Protein AF-A0A2G8RFP1-F1 (afdb_monomer_lite)

Secondary structure (DSSP, 8-state):
-PPPPPPHHHHHHHHHHHHHHGGGTT---HHHHHHHHT--HHHHHHHHHHHT-TTTSPPPP--TT----GGGGTTS--

Foldseek 3Di:
DDDDDDDPVLVVLLVLLCVVCVVVQQAAALVRSCVVVVHDSVSSVVSCVSVVNPVRHDDDDPDPPPPDDPVVVVVVPD

Structure (mmCIF, N/CA/C/O backbone):
data_AF-A0A2G8RFP1-F1
#
_entry.id   AF-A0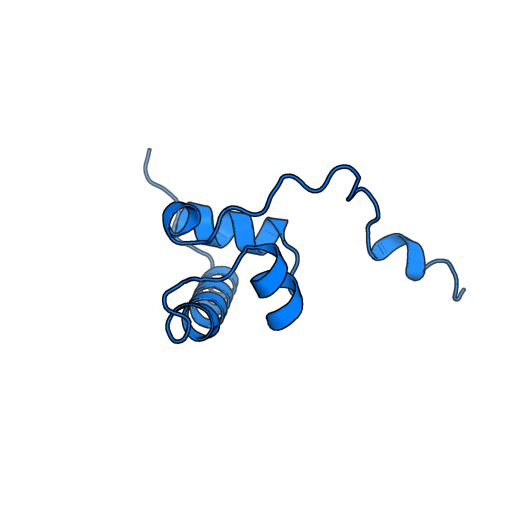A2G8RFP1-F1
#
loop_
_atom_site.group_PDB
_atom_site.id
_atom_site.type_symbol
_atom_site.label_atom_id
_atom_site.label_alt_id
_atom_site.label_comp_id
_atom_site.label_asym_id
_atom_site.label_entity_id
_atom_site.label_seq_id
_atom_site.pdbx_PDB_ins_code
_atom_site.Cartn_x
_atom_site.Cartn_y
_atom_site.Cartn_z
_atom_site.occupancy
_atom_site.B_iso_or_equiv
_atom_site.auth_seq_id
_atom_site.auth_comp_id
_atom_site.auth_asym_id
_atom_site.auth_atom_id
_atom_site.pdbx_PDB_model_num
ATOM 1 N N . MET A 1 1 ? 2.820 16.398 -17.723 1.00 47.81 1 MET A N 1
ATOM 2 C CA . MET A 1 1 ? 3.580 15.125 -17.717 1.00 47.81 1 MET A CA 1
ATOM 3 C C . MET A 1 1 ? 2.606 13.956 -17.878 1.00 47.81 1 MET A C 1
ATOM 5 O O . MET A 1 1 ? 1.751 13.790 -17.017 1.00 47.81 1 MET A O 1
ATOM 9 N N . ARG A 1 2 ? 2.668 13.174 -18.969 1.00 57.56 2 ARG A N 1
ATOM 10 C CA . ARG A 1 2 ? 1.885 11.925 -19.100 1.00 57.56 2 ARG A CA 1
ATOM 11 C C . ARG A 1 2 ? 2.505 10.863 -18.189 1.00 57.56 2 ARG A C 1
ATOM 13 O O . ARG A 1 2 ? 3.690 10.580 -18.321 1.00 57.56 2 ARG A O 1
ATOM 20 N N . ARG A 1 3 ? 1.730 10.275 -17.271 1.00 63.06 3 ARG A N 1
ATOM 21 C CA . ARG A 1 3 ? 2.186 9.103 -16.505 1.00 63.06 3 ARG A CA 1
ATOM 22 C C . ARG A 1 3 ? 2.209 7.892 -17.434 1.00 63.06 3 ARG A C 1
ATOM 24 O O . ARG A 1 3 ? 1.216 7.627 -18.106 1.00 63.06 3 ARG A O 1
ATOM 31 N N . ALA A 1 4 ? 3.321 7.160 -17.451 1.00 75.88 4 ALA A N 1
ATOM 32 C CA . ALA A 1 4 ? 3.401 5.895 -18.170 1.00 75.88 4 ALA A CA 1
ATOM 33 C C . ALA A 1 4 ? 2.337 4.906 -17.642 1.00 75.88 4 ALA A C 1
ATOM 35 O O . ALA A 1 4 ? 2.052 4.914 -16.432 1.00 75.88 4 ALA A O 1
ATOM 36 N N . PRO A 1 5 ? 1.761 4.055 -18.511 1.00 78.69 5 PRO A N 1
ATOM 37 C CA . PRO A 1 5 ? 0.837 3.005 -18.093 1.00 78.69 5 PRO A CA 1
ATOM 38 C C . PRO A 1 5 ? 1.510 2.030 -17.113 1.00 78.69 5 PRO A C 1
ATOM 40 O O . PRO A 1 5 ? 2.739 1.918 -17.042 1.00 78.69 5 PRO A O 1
ATOM 43 N N . LEU A 1 6 ? 0.707 1.387 -16.263 1.00 80.94 6 LEU A N 1
ATOM 44 C CA . LEU A 1 6 ? 1.195 0.365 -15.335 1.00 80.94 6 LEU A CA 1
ATOM 45 C C . LEU A 1 6 ? 1.642 -0.869 -16.119 1.00 80.94 6 LEU A C 1
ATOM 47 O O . LEU A 1 6 ? 1.104 -1.174 -17.177 1.00 80.94 6 LEU A O 1
ATOM 51 N N . THR A 1 7 ? 2.647 -1.571 -15.601 1.00 90.50 7 THR A N 1
ATOM 52 C CA . THR A 1 7 ? 3.001 -2.886 -16.136 1.00 90.50 7 THR A CA 1
ATOM 53 C C . THR A 1 7 ? 1.921 -3.900 -15.734 1.00 90.50 7 THR A C 1
ATOM 55 O O . THR A 1 7 ? 1.290 -3.709 -14.688 1.00 90.50 7 THR A O 1
ATOM 58 N N . PRO A 1 8 ? 1.732 -5.005 -16.478 1.00 91.62 8 PRO A N 1
ATOM 59 C CA . PRO A 1 8 ? 0.726 -6.021 -16.148 1.00 91.62 8 PRO A CA 1
ATOM 60 C C . PRO A 1 8 ? 0.833 -6.545 -14.706 1.00 91.62 8 PRO A C 1
ATOM 62 O O . PRO A 1 8 ? -0.169 -6.666 -14.007 1.00 91.62 8 PRO A O 1
ATOM 65 N N . CYS A 1 9 ? 2.055 -6.753 -14.201 1.00 88.38 9 CYS A N 1
ATOM 66 C CA . CYS A 1 9 ? 2.278 -7.171 -12.813 1.00 88.38 9 CYS A CA 1
ATOM 67 C C . CYS A 1 9 ? 1.823 -6.113 -11.794 1.00 88.38 9 CYS A C 1
ATOM 69 O O . CYS A 1 9 ? 1.330 -6.448 -10.717 1.00 88.38 9 CYS A O 1
ATOM 71 N N . ALA A 1 10 ? 1.992 -4.827 -12.111 1.00 89.56 10 ALA A N 1
ATOM 72 C CA . ALA A 1 10 ? 1.541 -3.741 -11.249 1.00 89.56 10 ALA A CA 1
ATOM 73 C C . ALA A 1 10 ? 0.012 -3.568 -11.301 1.00 89.56 10 ALA A C 1
ATOM 75 O O . ALA A 1 10 ? -0.598 -3.202 -10.299 1.00 89.56 10 ALA A O 1
ATOM 76 N N . GLU A 1 11 ? -0.608 -3.869 -12.442 1.00 92.44 11 GLU A N 1
ATOM 77 C CA . GLU A 1 11 ? -2.063 -3.918 -12.606 1.00 92.44 11 GLU A CA 1
ATOM 78 C C . GLU A 1 11 ? -2.681 -5.069 -11.795 1.00 92.44 11 GLU A C 1
ATOM 80 O O . GLU A 1 11 ? -3.644 -4.857 -11.059 1.00 92.44 11 GLU A O 1
ATOM 85 N N . ALA A 1 12 ? -2.069 -6.257 -11.836 1.00 94.62 12 ALA A N 1
ATOM 86 C CA . ALA A 1 12 ? -2.476 -7.405 -11.027 1.00 94.62 12 ALA A CA 1
ATOM 87 C C . ALA A 1 12 ? -2.368 -7.110 -9.521 1.00 94.62 12 ALA A C 1
ATOM 89 O O . ALA A 1 12 ? -3.288 -7.404 -8.755 1.00 94.62 12 ALA A O 1
ATOM 90 N N . LEU A 1 13 ? -1.281 -6.462 -9.088 1.00 94.25 13 LEU A N 1
ATOM 91 C CA . LEU A 1 13 ? -1.140 -6.015 -7.701 1.00 94.25 13 LEU A CA 1
ATOM 92 C C . LEU A 1 13 ? -2.208 -4.975 -7.329 1.00 94.25 13 LEU A C 1
ATOM 94 O O . LEU A 1 13 ? -2.796 -5.063 -6.253 1.00 94.25 13 LEU A O 1
ATOM 98 N N . ALA A 1 14 ? -2.513 -4.030 -8.222 1.00 94.50 14 ALA A N 1
ATOM 99 C CA . ALA A 1 14 ? -3.584 -3.060 -8.001 1.00 94.50 14 ALA A CA 1
ATOM 100 C C . ALA A 1 14 ? -4.946 -3.746 -7.815 1.00 94.50 14 ALA A C 1
ATOM 102 O O . ALA A 1 14 ? -5.712 -3.353 -6.936 1.00 94.50 14 ALA A O 1
ATOM 103 N N . TYR A 1 15 ? -5.230 -4.789 -8.599 1.00 95.50 15 TYR A N 1
ATOM 104 C CA . TYR A 1 15 ? -6.454 -5.573 -8.465 1.00 95.50 15 TYR A CA 1
ATOM 105 C C . TYR A 1 15 ? -6.528 -6.302 -7.116 1.00 95.50 15 TYR A C 1
ATOM 107 O O . TYR A 1 15 ? -7.558 -6.243 -6.444 1.00 95.50 15 TYR A O 1
ATOM 115 N N . ARG A 1 16 ? -5.423 -6.911 -6.663 1.00 96.19 16 ARG A N 1
ATOM 116 C CA . ARG A 1 16 ? -5.338 -7.558 -5.340 1.00 96.19 16 ARG A CA 1
ATOM 117 C C . ARG A 1 16 ? -5.563 -6.565 -4.195 1.00 96.19 16 ARG A C 1
ATOM 119 O O . ARG A 1 16 ? -6.364 -6.836 -3.303 1.00 96.19 16 ARG A O 1
ATOM 126 N N . ILE A 1 17 ? -4.918 -5.395 -4.254 1.00 95.06 17 ILE A N 1
ATOM 127 C CA . ILE A 1 17 ? -5.113 -4.302 -3.283 1.00 95.06 17 ILE A CA 1
ATOM 128 C C . ILE A 1 17 ? -6.581 -3.882 -3.241 1.00 95.06 17 ILE A C 1
ATOM 130 O O . ILE A 1 17 ? -7.174 -3.801 -2.168 1.00 95.06 17 ILE A O 1
ATOM 134 N N . TRP A 1 18 ? -7.183 -3.649 -4.406 1.00 95.00 18 TRP A N 1
ATOM 135 C CA . TRP A 1 18 ? -8.583 -3.254 -4.504 1.00 95.00 18 TRP A CA 1
ATOM 136 C C . TRP A 1 18 ? -9.529 -4.316 -3.932 1.00 95.00 18 TRP A C 1
ATOM 138 O O . TRP A 1 18 ? -10.438 -3.968 -3.180 1.00 95.00 18 TRP A O 1
ATOM 148 N N . GLY A 1 19 ? -9.292 -5.597 -4.229 1.00 96.62 19 GLY A N 1
ATOM 149 C CA . GLY A 1 19 ? -10.094 -6.709 -3.716 1.00 96.62 19 GLY A CA 1
ATOM 150 C C . GLY A 1 19 ? -10.060 -6.824 -2.191 1.00 96.62 19 GLY A C 1
ATOM 151 O O . GLY A 1 19 ? -11.068 -7.171 -1.583 1.00 96.62 19 GLY A O 1
ATOM 152 N N . TYR A 1 20 ? -8.938 -6.466 -1.561 1.00 94.44 20 TYR A N 1
ATOM 153 C CA . TYR A 1 20 ? -8.818 -6.454 -0.104 1.00 94.44 20 TYR A CA 1
ATOM 154 C C . TYR A 1 20 ? -9.396 -5.183 0.540 1.00 94.44 20 TYR A C 1
ATOM 156 O O . TYR A 1 20 ? -10.101 -5.262 1.550 1.00 94.44 20 TYR A O 1
ATOM 164 N N . ALA A 1 21 ? -9.114 -4.013 -0.043 1.00 93.50 21 ALA A N 1
ATOM 165 C CA . ALA A 1 21 ? -9.454 -2.710 0.526 1.00 93.50 21 ALA A CA 1
ATOM 166 C C . ALA A 1 21 ? -10.924 -2.315 0.311 1.00 93.50 21 ALA A C 1
ATOM 168 O O . ALA A 1 21 ? -11.549 -1.769 1.219 1.00 93.50 21 ALA A O 1
ATOM 169 N N . LYS A 1 22 ? -11.508 -2.605 -0.861 1.00 94.31 22 LYS A N 1
ATOM 170 C CA . LYS A 1 22 ? -12.899 -2.241 -1.187 1.00 94.31 22 LYS A CA 1
ATOM 17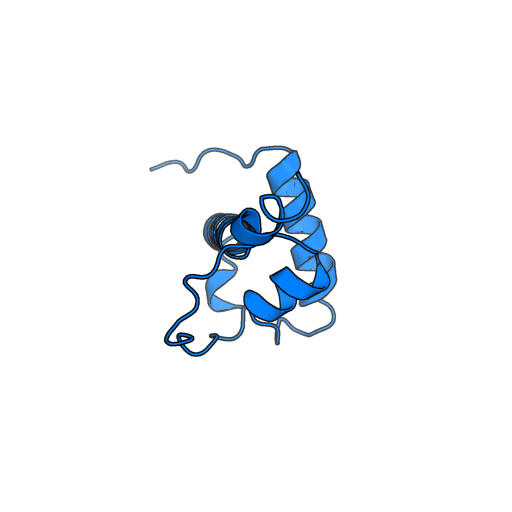1 C C . LYS A 1 22 ? -13.939 -2.796 -0.199 1.00 94.31 22 LYS A C 1
ATOM 173 O O . LYS A 1 22 ? -14.756 -1.995 0.252 1.00 94.31 22 LYS A O 1
ATOM 178 N N . PRO A 1 23 ? -13.955 -4.096 0.161 1.00 95.56 23 PRO A N 1
ATOM 179 C CA . PRO A 1 23 ? -14.938 -4.619 1.117 1.00 95.56 23 PRO A CA 1
ATOM 180 C C . PRO A 1 23 ? -14.765 -4.050 2.533 1.00 95.56 23 PRO A C 1
ATOM 182 O O . PRO A 1 23 ? -15.701 -4.089 3.319 1.00 95.56 23 PRO A O 1
ATOM 185 N N . ARG A 1 24 ? -13.595 -3.481 2.845 1.00 93.25 24 ARG A N 1
ATOM 186 C CA . ARG A 1 24 ? -13.288 -2.810 4.118 1.00 93.25 24 ARG A CA 1
ATOM 187 C C . ARG A 1 24 ? -13.501 -1.296 4.054 1.00 93.25 24 ARG A C 1
ATOM 189 O O . ARG A 1 24 ? -12.985 -0.574 4.893 1.00 93.25 24 ARG A O 1
ATOM 196 N N . ALA A 1 25 ? -14.187 -0.802 3.020 1.00 92.94 25 ALA A N 1
ATOM 197 C CA . ALA A 1 25 ? -14.392 0.626 2.776 1.00 92.94 25 ALA A CA 1
ATOM 198 C C . ALA A 1 25 ? -13.091 1.458 2.785 1.00 92.94 25 ALA A C 1
ATOM 200 O O . ALA A 1 25 ? -13.114 2.640 3.106 1.00 92.94 25 ALA A O 1
ATOM 201 N N . TRP A 1 26 ? -11.966 0.850 2.387 1.00 90.81 26 TRP A N 1
ATOM 202 C CA . TRP A 1 26 ? -10.622 1.438 2.438 1.00 90.81 26 TRP A CA 1
ATOM 203 C C . TRP A 1 26 ? -10.092 1.770 3.845 1.00 90.81 26 TRP A C 1
ATOM 205 O O . TRP A 1 26 ? -9.044 2.406 3.947 1.00 90.81 26 TRP A O 1
ATOM 215 N N . ASP A 1 27 ? -10.723 1.268 4.914 1.00 91.56 27 ASP A N 1
ATOM 216 C CA . ASP A 1 27 ? -10.223 1.353 6.296 1.00 91.56 27 ASP A CA 1
ATOM 217 C C . ASP A 1 27 ? -9.074 0.360 6.544 1.00 91.56 27 ASP A C 1
ATOM 219 O O . ASP A 1 27 ? -9.137 -0.559 7.357 1.00 91.56 27 ASP A O 1
ATOM 223 N N . VAL A 1 28 ? -8.025 0.491 5.739 1.00 91.62 28 VAL A N 1
ATOM 224 C CA . VAL A 1 28 ? -6.804 -0.308 5.802 1.00 91.62 28 VAL A CA 1
ATOM 225 C C . VAL A 1 28 ? -5.610 0.601 5.549 1.00 91.62 28 VAL A C 1
ATOM 227 O O . VAL A 1 28 ? -5.673 1.534 4.741 1.00 91.62 28 VAL A O 1
ATOM 230 N N . SER A 1 29 ? -4.508 0.333 6.239 1.00 92.75 29 SER A N 1
ATOM 231 C CA . SER A 1 29 ? -3.235 1.011 6.012 1.00 92.75 29 SER A CA 1
ATOM 232 C C . SER A 1 29 ? -2.388 0.278 4.964 1.00 92.75 29 SER A C 1
ATOM 234 O O . SER A 1 29 ? -2.644 -0.870 4.595 1.00 92.75 29 SER A O 1
ATOM 236 N N . ILE A 1 30 ? -1.318 0.928 4.493 1.00 91.50 30 ILE A N 1
ATOM 237 C CA . ILE A 1 30 ? -0.307 0.268 3.646 1.00 91.50 30 ILE A CA 1
ATOM 238 C C . ILE A 1 30 ? 0.341 -0.915 4.386 1.00 91.50 30 ILE A C 1
ATOM 240 O O . ILE A 1 30 ? 0.685 -1.908 3.750 1.00 91.50 30 ILE A O 1
ATOM 244 N N . GLY A 1 31 ? 0.486 -0.830 5.714 1.00 90.19 31 GLY A N 1
ATOM 245 C CA . GLY A 1 31 ? 1.007 -1.921 6.539 1.00 90.19 31 GLY A CA 1
ATOM 246 C C . GLY A 1 31 ? 0.081 -3.136 6.539 1.00 90.19 31 GLY A C 1
ATOM 247 O O . GLY A 1 31 ? 0.540 -4.246 6.290 1.00 90.19 31 GLY A O 1
ATOM 248 N N . ASP A 1 32 ? -1.223 -2.914 6.710 1.00 90.50 32 ASP A N 1
ATOM 249 C CA . ASP A 1 32 ? -2.221 -3.993 6.685 1.00 90.50 32 ASP A CA 1
ATOM 250 C C . ASP A 1 32 ? -2.273 -4.672 5.316 1.00 90.50 32 ASP A C 1
ATOM 252 O O . ASP A 1 32 ? -2.372 -5.892 5.223 1.00 90.50 32 ASP A O 1
ATOM 256 N N . LEU A 1 33 ? -2.163 -3.888 4.239 1.00 91.88 33 LEU A N 1
ATOM 257 C CA . LEU A 1 33 ? -2.090 -4.417 2.878 1.00 91.88 33 LEU A CA 1
ATOM 258 C C . LEU A 1 33 ? -0.812 -5.224 2.638 1.00 91.88 33 LEU A C 1
ATOM 260 O O . LEU A 1 33 ? -0.868 -6.241 1.954 1.00 91.88 33 LEU A O 1
ATOM 264 N N . ALA A 1 34 ? 0.323 -4.782 3.181 1.00 93.12 34 ALA A N 1
ATOM 265 C CA . ALA A 1 34 ? 1.589 -5.497 3.054 1.00 93.12 34 ALA A CA 1
ATOM 266 C C . ALA A 1 34 ? 1.536 -6.860 3.741 1.00 93.12 34 ALA A C 1
ATOM 268 O O . ALA A 1 34 ? 1.919 -7.856 3.135 1.00 93.12 34 ALA A O 1
ATOM 269 N N . LEU A 1 35 ? 0.981 -6.903 4.954 1.00 91.69 35 LEU A N 1
ATOM 270 C CA . LEU A 1 35 ? 0.781 -8.142 5.703 1.00 91.69 35 LEU A CA 1
ATOM 271 C C . LEU A 1 35 ? -0.245 -9.061 5.028 1.00 91.69 35 LEU A C 1
ATOM 273 O O . LEU A 1 35 ? -0.010 -10.255 4.895 1.00 91.69 35 LEU A O 1
ATOM 277 N N . ALA A 1 36 ? -1.374 -8.519 4.564 1.00 93.25 36 ALA A N 1
ATOM 278 C CA . ALA A 1 36 ? -2.448 -9.324 3.984 1.00 93.25 36 ALA A CA 1
ATOM 279 C C . ALA A 1 36 ? -2.133 -9.868 2.583 1.00 93.25 36 ALA A C 1
ATOM 281 O O . ALA A 1 36 ? -2.671 -10.900 2.183 1.00 93.25 36 ALA A O 1
ATOM 282 N N . LEU A 1 37 ? -1.324 -9.148 1.802 1.00 92.50 37 LEU A N 1
ATOM 283 C CA . LEU A 1 37 ? -0.986 -9.533 0.430 1.00 92.50 37 LEU A CA 1
ATOM 284 C C . LEU A 1 37 ? 0.386 -10.196 0.313 1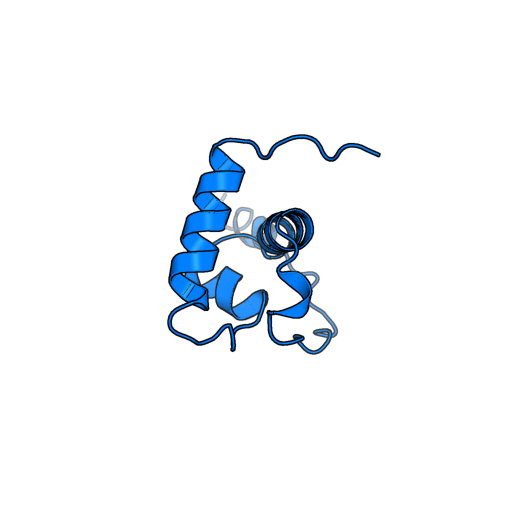.00 92.50 37 LEU A C 1
ATOM 286 O O . LEU A 1 37 ? 0.690 -10.686 -0.778 1.00 92.50 37 LEU A O 1
ATOM 290 N N . ASP A 1 38 ? 1.165 -10.205 1.397 1.00 92.94 38 ASP A N 1
ATOM 291 C CA . ASP A 1 38 ? 2.569 -10.618 1.437 1.00 92.94 38 ASP A CA 1
ATOM 292 C C . ASP A 1 38 ? 3.399 -9.894 0.362 1.00 92.94 38 ASP A C 1
ATOM 294 O O . ASP A 1 38 ? 4.019 -10.475 -0.527 1.00 92.94 38 ASP A O 1
ATOM 298 N N . VAL A 1 39 ? 3.291 -8.562 0.358 1.00 92.75 39 VAL A N 1
ATOM 299 C CA . VAL A 1 39 ? 3.977 -7.693 -0.605 1.00 92.75 39 VAL A CA 1
ATOM 300 C C . VAL A 1 39 ? 4.628 -6.537 0.128 1.00 92.75 39 VAL A C 1
ATOM 302 O O . VAL A 1 39 ? 4.034 -5.917 1.005 1.00 92.75 39 VAL A O 1
ATOM 305 N N . ASP A 1 40 ? 5.835 -6.188 -0.306 1.00 91.94 40 ASP A N 1
ATOM 306 C CA . ASP A 1 40 ? 6.570 -5.043 0.208 1.00 91.94 40 ASP A CA 1
ATOM 307 C C . ASP A 1 40 ? 5.748 -3.728 0.209 1.00 91.94 40 ASP A C 1
ATOM 309 O O . ASP A 1 40 ? 5.072 -3.355 -0.764 1.00 91.94 40 ASP A O 1
ATOM 313 N N . ARG A 1 41 ? 5.864 -2.981 1.318 1.00 90.94 41 ARG A N 1
ATOM 314 C CA . ARG A 1 41 ? 5.135 -1.726 1.567 1.00 90.94 41 ARG A CA 1
ATOM 315 C C . ARG A 1 41 ? 5.450 -0.668 0.516 1.00 90.94 41 ARG A C 1
ATOM 317 O O . ARG A 1 41 ? 4.551 0.068 0.102 1.00 90.94 41 ARG A O 1
ATOM 324 N N . ARG A 1 42 ? 6.707 -0.576 0.066 1.00 90.12 42 ARG A N 1
ATOM 325 C CA . ARG A 1 42 ? 7.129 0.409 -0.942 1.00 90.12 42 ARG A CA 1
ATOM 326 C C . ARG A 1 42 ? 6.484 0.094 -2.287 1.00 90.12 42 ARG A C 1
ATOM 328 O O . ARG A 1 42 ? 5.998 1.007 -2.957 1.00 90.12 42 ARG A O 1
ATOM 335 N N . ARG A 1 43 ? 6.394 -1.185 -2.660 1.00 90.81 43 ARG A N 1
ATOM 336 C CA . ARG A 1 43 ? 5.720 -1.619 -3.893 1.00 90.81 43 ARG A CA 1
ATOM 337 C C . ARG A 1 43 ? 4.221 -1.311 -3.878 1.00 90.81 43 ARG A C 1
ATOM 339 O O . ARG A 1 43 ? 3.704 -0.780 -4.864 1.00 90.81 43 ARG A O 1
ATOM 346 N N . ILE A 1 44 ? 3.544 -1.563 -2.757 1.00 92.62 44 ILE A N 1
ATOM 347 C CA . ILE A 1 44 ? 2.137 -1.172 -2.555 1.00 92.62 44 ILE A CA 1
ATOM 348 C C . ILE A 1 44 ? 1.990 0.351 -2.640 1.00 92.62 44 ILE A C 1
ATOM 350 O O . ILE A 1 44 ? 1.132 0.844 -3.372 1.00 92.62 44 ILE A O 1
ATOM 354 N N . GLY A 1 45 ? 2.866 1.102 -1.968 1.00 90.81 45 GLY A N 1
ATOM 355 C CA . GLY A 1 45 ? 2.875 2.564 -1.992 1.00 90.81 45 GLY A CA 1
ATOM 356 C C . GLY A 1 45 ? 2.982 3.140 -3.406 1.00 90.81 45 GLY A C 1
ATOM 357 O O . GLY A 1 45 ? 2.204 4.022 -3.771 1.00 90.81 45 GLY A O 1
ATOM 358 N N . ILE A 1 46 ? 3.872 2.597 -4.243 1.00 91.44 46 ILE A N 1
ATOM 359 C CA . ILE A 1 46 ? 4.014 3.003 -5.650 1.00 91.44 46 ILE A CA 1
ATOM 360 C C . ILE A 1 46 ? 2.722 2.739 -6.432 1.00 91.44 46 ILE A C 1
ATOM 362 O O . ILE A 1 46 ? 2.259 3.619 -7.162 1.00 91.44 46 ILE A O 1
ATOM 366 N N . VAL A 1 47 ? 2.117 1.556 -6.292 1.00 93.00 47 VAL A N 1
ATOM 367 C CA . VAL A 1 47 ? 0.865 1.223 -6.994 1.00 93.00 47 VAL A CA 1
ATOM 368 C C . VAL A 1 47 ? -0.273 2.142 -6.549 1.00 93.00 47 VAL A C 1
ATOM 370 O O . VAL A 1 47 ? -0.956 2.717 -7.399 1.00 93.00 47 VAL A O 1
ATOM 373 N N . CYS A 1 48 ? -0.425 2.362 -5.243 1.00 91.81 48 CYS A N 1
ATOM 374 C CA . CYS A 1 48 ? -1.430 3.264 -4.687 1.00 91.81 48 CYS A CA 1
ATOM 375 C C . CYS A 1 48 ? -1.220 4.712 -5.149 1.00 91.81 48 CYS A C 1
ATOM 377 O O . CYS A 1 48 ? -2.179 5.362 -5.560 1.00 91.81 48 CYS A O 1
ATOM 379 N N . ALA A 1 49 ? 0.016 5.216 -5.173 1.00 90.50 49 ALA A N 1
ATOM 380 C CA . ALA A 1 49 ? 0.322 6.563 -5.662 1.00 90.50 49 ALA A CA 1
ATOM 381 C C . ALA A 1 49 ? 0.052 6.711 -7.168 1.00 90.50 49 ALA A C 1
ATOM 383 O O . ALA A 1 49 ? -0.431 7.751 -7.634 1.00 90.50 49 ALA A O 1
ATOM 384 N N . ARG A 1 50 ? 0.327 5.660 -7.951 1.00 89.06 50 ARG A N 1
ATOM 385 C CA . ARG A 1 50 ? 0.055 5.635 -9.394 1.00 89.06 50 ARG A CA 1
ATOM 386 C C . ARG A 1 50 ? -1.439 5.573 -9.703 1.00 89.06 50 ARG A C 1
ATOM 388 O O . ARG A 1 50 ? -1.863 6.267 -10.624 1.00 89.06 50 ARG A O 1
ATOM 395 N N . LYS A 1 51 ? -2.218 4.809 -8.930 1.00 89.19 51 LYS A N 1
ATOM 396 C CA . LYS A 1 51 ? -3.685 4.713 -9.045 1.00 89.19 51 LYS A CA 1
ATOM 397 C C . LYS A 1 51 ? -4.443 5.848 -8.334 1.00 89.19 51 LYS A C 1
ATOM 399 O O . LYS A 1 51 ? -5.652 5.957 -8.512 1.00 89.19 51 LYS A O 1
ATOM 404 N N . GLY A 1 52 ? -3.760 6.698 -7.562 1.00 89.81 52 GLY A N 1
ATOM 405 C CA . GLY A 1 52 ? -4.379 7.812 -6.832 1.00 89.81 52 GLY A CA 1
ATOM 406 C C . GLY A 1 52 ? -5.180 7.372 -5.601 1.00 89.81 52 GLY A C 1
ATOM 407 O O . GLY A 1 52 ? -6.183 7.988 -5.260 1.00 89.81 52 GLY A O 1
ATOM 408 N N . TRP A 1 53 ? -4.775 6.278 -4.957 1.00 92.12 53 TRP A N 1
ATOM 409 C CA . TRP A 1 53 ? -5.457 5.692 -3.797 1.00 92.12 53 TRP A CA 1
ATOM 410 C C . TRP A 1 53 ? -4.827 6.070 -2.457 1.00 92.12 53 TRP A C 1
ATOM 412 O O . TRP A 1 53 ? -5.351 5.699 -1.414 1.00 92.12 53 TRP A O 1
ATOM 422 N N . THR A 1 54 ? -3.728 6.823 -2.462 1.00 85.62 54 THR A N 1
ATOM 423 C CA . THR A 1 54 ? -3.032 7.251 -1.239 1.00 85.62 54 THR A CA 1
ATOM 424 C C . THR A 1 54 ? -3.925 8.026 -0.274 1.00 85.62 54 THR A C 1
ATOM 426 O O . THR A 1 54 ? -3.773 7.860 0.926 1.00 85.62 54 THR A O 1
ATOM 429 N N . THR A 1 55 ? -4.881 8.816 -0.769 1.00 86.81 55 THR A N 1
ATOM 430 C CA . THR A 1 55 ? -5.840 9.561 0.069 1.00 86.81 55 THR A CA 1
ATOM 431 C C . THR A 1 55 ? -7.003 8.714 0.582 1.00 86.81 55 THR A C 1
ATOM 433 O O . THR A 1 55 ? -7.751 9.169 1.439 1.00 86.81 55 THR A O 1
ATOM 436 N N . ARG A 1 56 ? -7.191 7.508 0.033 1.00 86.00 56 ARG A N 1
ATOM 437 C CA . ARG A 1 56 ? -8.271 6.592 0.425 1.00 86.00 56 ARG A CA 1
ATOM 438 C C . ARG A 1 56 ? -7.861 5.678 1.566 1.00 86.00 56 ARG A C 1
ATOM 440 O O . ARG A 1 56 ? -8.720 5.226 2.305 1.00 86.00 56 ARG A O 1
ATOM 447 N N . LEU A 1 57 ? -6.570 5.373 1.656 1.00 87.88 57 LEU A N 1
ATOM 448 C CA . LEU A 1 57 ? -6.028 4.515 2.697 1.00 87.88 57 LEU A CA 1
ATOM 449 C C . LEU A 1 57 ? -5.919 5.281 4.007 1.00 87.88 57 LEU A C 1
ATOM 451 O O . LEU A 1 57 ? -5.616 6.477 4.022 1.00 87.88 57 LEU A O 1
ATOM 455 N N . ARG A 1 58 ? -6.092 4.562 5.114 1.00 86.81 58 ARG A N 1
ATOM 456 C CA . ARG A 1 58 ? -5.840 5.117 6.436 1.00 86.81 58 ARG A CA 1
ATOM 457 C C . ARG A 1 58 ? -4.364 5.493 6.550 1.00 86.81 58 ARG A C 1
ATOM 459 O O . ARG A 1 58 ? -3.477 4.698 6.222 1.00 86.81 58 ARG A O 1
ATOM 466 N N . ALA A 1 59 ? -4.099 6.704 7.034 1.00 75.25 59 ALA A N 1
ATOM 467 C CA . ALA A 1 59 ? -2.745 7.122 7.358 1.00 75.25 59 ALA A CA 1
ATOM 468 C C . ALA A 1 59 ? -2.193 6.192 8.447 1.00 75.25 59 ALA A C 1
ATOM 470 O O . ALA A 1 59 ? -2.735 6.121 9.551 1.00 75.25 59 ALA A O 1
ATOM 471 N N . SER A 1 60 ? -1.126 5.460 8.129 1.00 65.12 60 SER A N 1
ATOM 472 C CA . SER A 1 60 ? -0.338 4.809 9.171 1.00 65.12 60 SER A CA 1
ATOM 473 C C . SER A 1 60 ? 0.400 5.907 9.935 1.00 65.12 60 SER A C 1
ATOM 475 O O . SER A 1 60 ? 0.966 6.792 9.282 1.00 65.12 60 SER A O 1
ATOM 477 N N . PRO A 1 61 ? 0.458 5.871 11.277 1.00 56.59 61 PRO A N 1
ATOM 478 C CA . PRO A 1 61 ? 1.435 6.684 11.984 1.00 56.59 61 PRO A CA 1
ATOM 479 C C . PRO A 1 61 ? 2.832 6.351 11.430 1.00 56.59 61 PRO A C 1
ATOM 481 O O . PRO A 1 61 ? 3.072 5.190 11.064 1.00 56.59 61 PRO A O 1
ATOM 484 N N . PRO A 1 62 ? 3.743 7.335 11.316 1.00 48.62 62 PRO A N 1
ATOM 485 C CA . PRO A 1 62 ? 5.127 7.045 10.978 1.00 48.62 62 PRO A CA 1
ATOM 486 C C . PRO A 1 62 ? 5.656 6.097 12.051 1.00 48.62 62 PRO A C 1
ATOM 488 O O . PRO A 1 62 ? 5.776 6.483 13.208 1.00 48.62 62 PRO A O 1
ATOM 491 N N . THR A 1 63 ? 5.903 4.836 11.696 1.00 49.25 63 THR A N 1
ATOM 492 C CA . THR A 1 63 ? 6.560 3.894 12.601 1.00 49.25 63 THR A CA 1
ATOM 493 C C . THR A 1 63 ? 7.978 4.419 12.830 1.00 49.25 63 THR A C 1
ATOM 495 O O . THR A 1 63 ? 8.767 4.404 11.879 1.00 49.25 63 THR A O 1
ATOM 498 N N . PRO A 1 64 ? 8.341 4.899 14.033 1.00 41.56 64 PRO A N 1
ATOM 499 C CA . PRO A 1 64 ? 9.722 5.244 14.311 1.00 41.56 64 PRO A CA 1
ATOM 500 C C . PRO A 1 64 ? 10.480 3.916 14.426 1.00 41.56 64 PRO A C 1
ATOM 502 O O . PRO A 1 64 ? 10.226 3.146 15.346 1.00 41.56 64 PRO A O 1
ATOM 505 N N . GLY A 1 65 ? 11.356 3.610 13.464 1.00 48.59 65 GLY A N 1
ATOM 506 C CA . GLY A 1 65 ? 12.302 2.490 13.584 1.00 48.59 65 GLY A CA 1
ATOM 507 C C . GLY A 1 65 ? 12.121 1.280 12.658 1.00 48.59 65 GLY A C 1
ATOM 508 O O . GLY A 1 65 ? 12.732 0.250 12.912 1.00 48.59 65 GLY A O 1
ATOM 509 N N . ALA A 1 66 ? 11.352 1.351 11.568 1.00 53.34 66 ALA A N 1
ATOM 510 C CA . ALA A 1 66 ? 11.282 0.239 10.607 1.00 53.34 66 ALA A CA 1
ATOM 511 C C . ALA A 1 66 ? 12.432 0.297 9.577 1.00 53.34 66 ALA A C 1
ATOM 513 O O . ALA A 1 66 ? 12.220 0.629 8.413 1.00 53.34 66 ALA A O 1
ATOM 514 N N . GLY A 1 67 ? 13.649 0.007 10.045 1.00 47.00 67 GLY A N 1
ATOM 515 C CA . GLY A 1 67 ? 14.868 -0.183 9.252 1.00 47.00 67 GLY A CA 1
ATOM 516 C C . GLY A 1 67 ? 15.440 -1.597 9.390 1.00 47.00 67 GLY A C 1
ATOM 517 O O . GLY A 1 67 ? 16.648 -1.743 9.479 1.00 47.00 67 GLY A O 1
ATOM 518 N N . ALA A 1 68 ? 14.585 -2.618 9.463 1.00 49.94 68 ALA A N 1
ATOM 519 C CA . ALA A 1 68 ? 15.000 -4.018 9.431 1.00 49.94 68 ALA A CA 1
ATOM 520 C C . ALA A 1 68 ? 14.324 -4.683 8.231 1.00 49.94 68 ALA A C 1
ATOM 522 O O . ALA A 1 68 ? 13.098 -4.841 8.197 1.00 49.94 68 ALA A O 1
ATOM 523 N N . SER A 1 69 ? 15.129 -4.972 7.214 1.00 49.81 69 SER A N 1
ATOM 524 C CA . SER A 1 69 ? 14.710 -5.684 6.015 1.00 49.81 69 SER A CA 1
ATOM 525 C C . SER A 1 69 ? 14.734 -7.183 6.296 1.00 49.81 69 SER A C 1
ATOM 527 O O . SER A 1 69 ? 15.610 -7.700 6.972 1.00 49.81 69 SER A O 1
ATOM 529 N N . PHE A 1 70 ? 13.771 -7.897 5.727 1.00 44.94 70 PHE A N 1
ATOM 530 C CA . PHE A 1 70 ? 13.679 -9.358 5.769 1.00 44.94 70 PHE A CA 1
ATOM 531 C C . PHE A 1 70 ? 14.886 -10.075 5.115 1.00 44.94 70 PHE A C 1
ATOM 533 O O . PHE A 1 70 ? 15.097 -11.259 5.35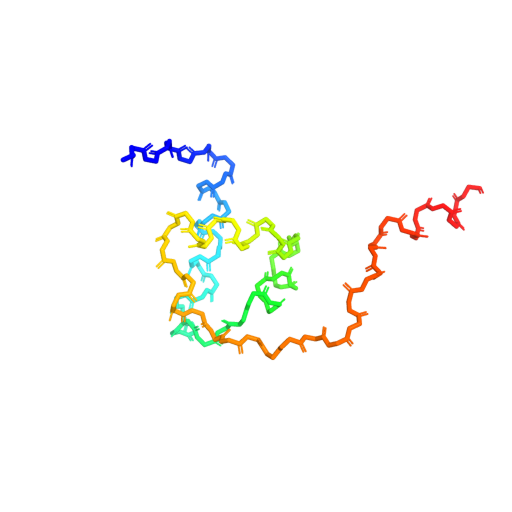9 1.00 44.94 70 PHE A O 1
ATOM 540 N N . GLU A 1 71 ? 15.704 -9.362 4.328 1.00 50.75 71 GLU A N 1
ATOM 541 C CA . GLU A 1 71 ? 16.950 -9.881 3.738 1.00 50.75 71 GLU A CA 1
ATOM 542 C C . GLU A 1 71 ? 18.013 -10.272 4.781 1.00 50.75 71 GLU A C 1
ATOM 544 O O . GLU A 1 71 ? 18.818 -11.149 4.492 1.00 50.75 71 GLU A O 1
ATOM 549 N N . ASP A 1 72 ? 17.960 -9.745 6.011 1.00 49.41 72 ASP A N 1
ATOM 550 C CA . ASP A 1 72 ? 18.920 -10.093 7.074 1.00 49.41 72 ASP A CA 1
ATOM 551 C C . ASP A 1 72 ? 18.733 -11.522 7.638 1.00 49.41 72 ASP A C 1
ATOM 553 O O . ASP A 1 72 ? 19.582 -12.023 8.372 1.00 49.41 72 ASP A O 1
ATOM 557 N N . LEU A 1 73 ? 17.630 -12.212 7.312 1.00 51.84 73 LEU A N 1
ATOM 558 C CA . LEU A 1 73 ? 17.353 -13.570 7.807 1.00 51.84 73 LEU A CA 1
ATOM 559 C C . LEU A 1 73 ? 17.815 -14.689 6.866 1.00 51.84 73 LEU A C 1
ATOM 561 O O . LEU A 1 73 ? 17.849 -15.845 7.286 1.00 51.84 73 LEU A O 1
ATOM 565 N N . HIS A 1 74 ? 18.184 -14.379 5.620 1.00 54.72 74 HIS A N 1
ATOM 566 C CA . HIS A 1 74 ? 18.625 -15.402 4.665 1.00 54.72 74 HIS A CA 1
ATOM 567 C C . HIS A 1 74 ? 20.133 -15.719 4.757 1.00 54.72 74 HIS A C 1
ATOM 569 O O . HIS A 1 74 ? 20.572 -16.710 4.176 1.00 54.72 74 HIS A O 1
ATOM 575 N N . ASP A 1 75 ? 20.891 -14.937 5.537 1.00 42.81 75 ASP A N 1
ATOM 576 C CA . ASP A 1 75 ? 22.321 -15.146 5.841 1.00 42.81 75 ASP A CA 1
ATOM 577 C C . ASP A 1 75 ? 22.573 -15.942 7.142 1.00 42.81 75 ASP A C 1
ATOM 579 O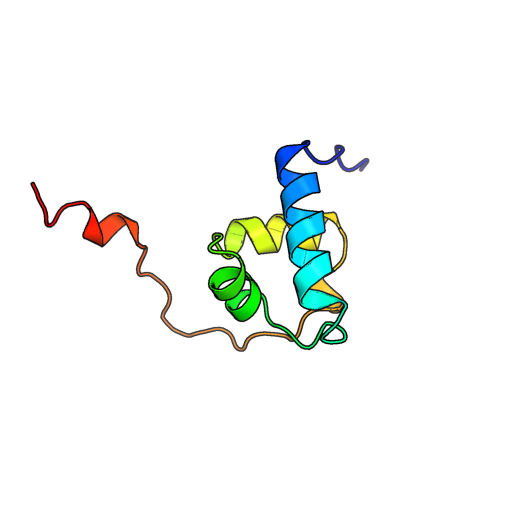 O . ASP A 1 75 ? 23.715 -16.224 7.489 1.00 42.81 75 ASP A O 1
ATOM 583 N N . LEU A 1 76 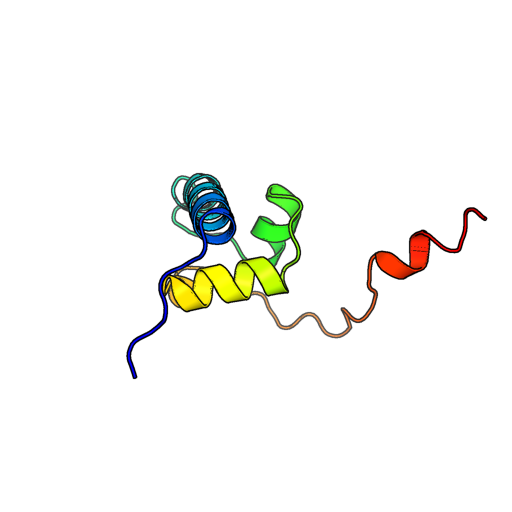? 21.525 -16.342 7.876 1.00 52.34 76 LEU A N 1
ATOM 584 C CA . LEU A 1 76 ? 21.641 -17.138 9.115 1.00 52.34 76 LEU A CA 1
ATOM 585 C C . LEU A 1 76 ? 21.435 -18.650 8.911 1.00 52.34 76 LEU A C 1
ATOM 587 O O . LEU A 1 76 ? 21.406 -19.408 9.881 1.00 52.34 76 LEU A O 1
ATOM 591 N N . LEU A 1 77 ? 21.288 -19.095 7.660 1.00 47.78 77 LEU A N 1
ATOM 592 C CA . LEU A 1 77 ? 21.130 -20.504 7.280 1.00 47.78 77 LEU A CA 1
ATOM 593 C C . LEU A 1 77 ? 22.040 -20.907 6.104 1.00 47.78 77 LEU A C 1
ATOM 595 O O . LEU A 1 77 ? 21.639 -21.701 5.251 1.00 47.78 77 LEU A O 1
ATOM 599 N N . VAL A 1 78 ? 23.274 -20.393 6.086 1.00 45.16 78 VAL A N 1
ATOM 600 C CA . VAL A 1 78 ? 24.399 -20.965 5.324 1.00 45.16 78 VAL A CA 1
ATOM 601 C C . VAL A 1 78 ? 25.624 -21.061 6.221 1.00 45.16 78 VAL A C 1
ATOM 603 O O . VAL A 1 78 ? 25.942 -20.054 6.888 1.00 45.16 78 VAL A O 1
#

Radius of gyration: 14.36 Å; chains: 1; bounding box: 39×36×33 Å

Sequence (78 aa):
MRRAPLTPCAEALAYRIWGYAKPRAWDVSIGDLALALDVDRRRIGIVCARKGWTTRLRASPPTPGAGASFEDLHDLLV

Organism: NCBI:txid1206336

pLDDT: mean 79.5, std 18.61, range [41.56, 96.62]